Protein AF-A0A2V9AM41-F1 (afdb_monomer)

Radius of gyration: 18.43 Å; Cα contacts (8 Å, |Δi|>4): 298; chains: 1; bounding box: 50×35×45 Å

Sequence (170 aa):
MLFGGKKSKQLVGLDIGSSSIKSVELKSTKAGYELVSYGMESLAPDTVVDGAIMDAPQVANAISRIFDSANVKTKNVATSVSGHSVIVKRVPLPLMSEEELYDRIPAEASQHIPFDIADVNLSYQLLESMDAQMDVLLVAVKKDKILNHTNVLAQAGKTPVVVDIDAFGL

Secondary structure (DSSP, 8-state):
----SS-PPP-EEEEE-SSEEEEEEEEEETTEEEEEEEEEEEPPTTSEETTEES-HHHHHHHHHHHHHHTT----EEEEEE-STTEEEEEEEEE---HHHHHHHHHHHHHTT-SS-GGGEEEEEEEEEEETTEEEEEEEEEEHHHHHHHHHHHHHTT-EEEEEEEGGG--

Mean predicted aligned error: 5.72 Å

Structure (mmCIF, N/CA/C/O backbone):
data_AF-A0A2V9AM41-F1
#
_entry.id   AF-A0A2V9AM41-F1
#
loop_
_atom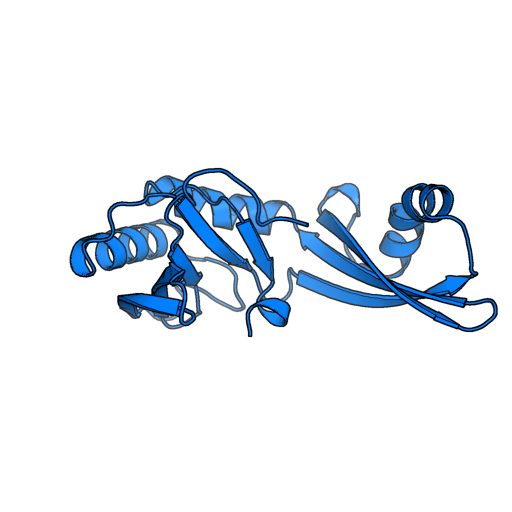_site.group_PDB
_atom_site.id
_atom_site.type_symbol
_atom_site.label_atom_id
_atom_site.label_alt_id
_atom_site.label_comp_id
_atom_site.label_asym_id
_atom_site.label_entity_id
_atom_site.label_seq_id
_atom_site.pdbx_PDB_ins_code
_atom_site.Cartn_x
_atom_site.Cartn_y
_atom_site.Cartn_z
_atom_site.occupancy
_atom_site.B_iso_or_equiv
_atom_site.auth_seq_id
_atom_site.auth_comp_id
_atom_site.auth_asym_id
_atom_site.auth_atom_id
_atom_site.pdbx_PDB_model_num
ATOM 1 N N . MET A 1 1 ? 15.276 11.829 2.909 1.00 32.44 1 MET A N 1
ATOM 2 C CA . MET A 1 1 ? 15.139 12.153 4.352 1.00 32.44 1 MET A CA 1
ATOM 3 C C . MET A 1 1 ? 13.710 12.610 4.626 1.00 32.44 1 MET A C 1
ATOM 5 O O . MET A 1 1 ? 13.333 13.668 4.148 1.00 32.44 1 MET A O 1
ATOM 9 N N . LEU A 1 2 ? 12.907 11.809 5.336 1.00 37.88 2 LEU A N 1
ATOM 10 C CA . LEU A 1 2 ? 11.457 12.026 5.523 1.00 37.88 2 LEU A CA 1
ATOM 11 C C . LEU A 1 2 ? 11.037 12.290 6.983 1.00 37.88 2 LEU A C 1
ATOM 13 O O . LEU A 1 2 ? 9.856 12.249 7.306 1.00 37.88 2 LEU A O 1
ATOM 17 N N . PHE A 1 3 ? 11.983 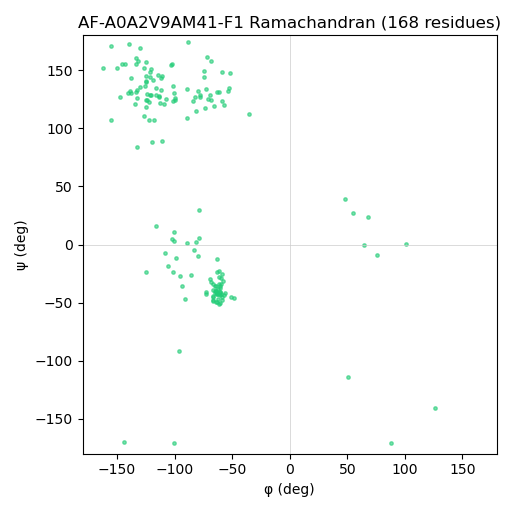12.618 7.867 1.00 53.53 3 PHE A N 1
ATOM 18 C CA . PHE A 1 3 ? 11.690 12.893 9.276 1.00 53.53 3 PHE A CA 1
ATOM 19 C C . PHE A 1 3 ? 12.383 14.176 9.743 1.00 53.53 3 PHE A C 1
ATOM 21 O O . PHE A 1 3 ? 13.469 14.147 10.311 1.00 53.53 3 PHE A O 1
ATOM 28 N N . GLY A 1 4 ? 11.748 15.322 9.490 1.00 34.22 4 GLY A N 1
ATOM 29 C CA . GLY A 1 4 ? 12.214 16.617 9.981 1.00 34.22 4 GLY A CA 1
ATOM 30 C C . GLY A 1 4 ? 11.087 17.643 10.101 1.00 34.22 4 GLY A C 1
ATOM 31 O O . GLY A 1 4 ? 10.618 18.180 9.105 1.00 34.22 4 GLY A O 1
ATOM 32 N N . GLY A 1 5 ? 10.673 17.953 11.335 1.00 37.97 5 GLY A N 1
ATOM 33 C CA . GLY A 1 5 ? 10.289 19.328 11.694 1.00 37.97 5 GLY A CA 1
ATOM 34 C C . GLY A 1 5 ? 8.811 19.741 11.768 1.00 37.97 5 GLY A C 1
ATOM 35 O O . GLY A 1 5 ? 8.550 20.885 12.128 1.00 37.97 5 GLY A O 1
ATOM 36 N N . LYS A 1 6 ? 7.819 18.879 11.520 1.00 42.78 6 LYS A N 1
ATOM 37 C CA . LYS A 1 6 ? 6.401 19.179 11.834 1.00 42.78 6 LYS A CA 1
ATOM 38 C C . LYS A 1 6 ? 5.886 18.156 12.838 1.00 42.78 6 LYS A C 1
ATOM 40 O O . LYS A 1 6 ? 6.260 16.996 12.714 1.00 42.78 6 LYS A O 1
ATOM 45 N N . LYS A 1 7 ? 5.045 18.571 13.809 1.00 48.78 7 LYS A N 1
ATOM 46 C CA . LYS A 1 7 ? 4.257 17.656 14.671 1.00 48.78 7 LYS A CA 1
ATOM 47 C C . LYS A 1 7 ? 3.855 16.459 13.811 1.00 48.78 7 LYS A C 1
ATOM 49 O O . LYS A 1 7 ? 3.126 16.668 12.837 1.00 48.78 7 LYS A O 1
ATOM 54 N N . SER A 1 8 ? 4.395 15.271 14.096 1.00 57.78 8 SER A N 1
ATOM 55 C CA . SER A 1 8 ? 4.091 14.101 13.281 1.00 57.78 8 SER A CA 1
ATOM 56 C C . SER A 1 8 ? 2.579 13.935 13.318 1.00 57.78 8 SER A C 1
ATOM 58 O O . SER A 1 8 ? 1.969 13.881 14.389 1.00 57.78 8 SER A O 1
ATOM 60 N N . LYS A 1 9 ? 1.942 13.992 12.146 1.00 68.25 9 LYS A N 1
ATOM 61 C CA . LYS A 1 9 ? 0.522 13.668 12.068 1.00 68.25 9 LYS A CA 1
ATOM 62 C C . LYS A 1 9 ? 0.408 12.235 12.581 1.00 68.25 9 LYS A C 1
ATOM 64 O O . LYS A 1 9 ? 1.112 11.368 12.073 1.00 68.25 9 LYS A O 1
ATOM 69 N N . GLN A 1 10 ? -0.415 12.020 13.606 1.00 84.06 10 GLN A N 1
ATOM 70 C CA . GLN A 1 10 ? -0.687 10.674 14.103 1.00 84.06 10 GLN A CA 1
ATOM 71 C C . GLN A 1 10 ? -1.157 9.809 12.935 1.00 84.06 10 GLN A C 1
ATOM 73 O O . GLN A 1 10 ? -1.993 10.242 12.129 1.00 84.06 10 GLN A O 1
ATOM 78 N N . LEU A 1 11 ? -0.564 8.628 12.836 1.00 92.38 11 LEU A N 1
ATOM 79 C CA . LEU A 1 11 ? -0.688 7.715 11.717 1.00 92.38 11 LEU A CA 1
ATOM 80 C C . LEU A 1 11 ? -0.959 6.326 12.274 1.00 92.38 11 LEU A C 1
ATOM 82 O O . LEU A 1 11 ? -0.276 5.892 13.200 1.00 92.38 11 LEU A O 1
ATOM 86 N N . VAL A 1 12 ? -1.947 5.653 11.702 1.00 96.38 12 VAL A N 1
ATOM 87 C CA . VAL A 1 12 ? -2.287 4.277 12.062 1.00 96.38 12 VAL A CA 1
ATOM 88 C C . VAL A 1 12 ? -1.845 3.367 10.929 1.00 96.38 12 VAL A C 1
ATOM 90 O O . VAL A 1 12 ? -2.224 3.592 9.779 1.00 96.38 12 VAL A O 1
ATOM 93 N N . GLY A 1 13 ? -1.038 2.362 11.252 1.00 96.88 13 GLY A N 1
ATOM 94 C CA . GLY A 1 13 ? -0.779 1.238 10.362 1.00 96.88 13 GLY A CA 1
ATOM 95 C C . GLY A 1 13 ? -2.034 0.377 10.278 1.00 96.88 13 GLY A C 1
ATOM 96 O O . GLY A 1 13 ? -2.568 -0.016 11.314 1.00 96.88 13 GLY A O 1
ATOM 97 N N . LEU A 1 14 ? -2.524 0.131 9.068 1.00 97.19 14 LEU A N 1
ATOM 98 C CA . LEU A 1 14 ? -3.735 -0.632 8.794 1.00 97.19 14 LEU A CA 1
ATOM 99 C C . LEU A 1 14 ? -3.425 -1.752 7.797 1.00 97.19 14 LEU A C 1
ATOM 101 O O . LEU A 1 14 ? -3.191 -1.491 6.615 1.00 97.19 14 LEU A O 1
ATOM 105 N N . ASP A 1 15 ? -3.469 -2.983 8.291 1.00 96.12 15 ASP A N 1
ATOM 106 C CA . ASP A 1 15 ? -3.294 -4.215 7.521 1.00 96.12 15 ASP A CA 1
ATOM 107 C C . ASP A 1 15 ? -4.670 -4.821 7.212 1.00 96.12 15 ASP A C 1
ATOM 109 O O . ASP A 1 15 ? -5.468 -5.056 8.126 1.00 96.12 15 ASP A O 1
ATOM 113 N N . ILE A 1 16 ? -4.957 -5.050 5.928 1.00 96.00 16 ILE A N 1
ATOM 114 C CA . ILE A 1 16 ? -6.207 -5.648 5.444 1.00 96.00 16 ILE A CA 1
ATOM 115 C C . ILE A 1 16 ? -5.880 -7.037 4.891 1.00 96.00 16 ILE A C 1
ATOM 117 O O . ILE A 1 16 ? -5.601 -7.203 3.705 1.00 96.00 16 ILE A O 1
ATOM 121 N N . GLY A 1 17 ? -5.927 -8.038 5.768 1.00 94.88 17 GLY A N 1
ATOM 122 C CA . GLY A 1 17 ? -5.703 -9.434 5.408 1.00 94.88 17 GLY A CA 1
ATOM 123 C C . GLY A 1 17 ? -6.978 -10.152 4.961 1.00 94.88 17 GLY A C 1
ATOM 124 O O . GLY A 1 17 ? -8.087 -9.634 5.073 1.00 94.88 17 GLY A O 1
ATOM 125 N N . SER A 1 18 ? -6.825 -11.399 4.510 1.00 94.62 18 SER A N 1
ATOM 126 C CA . SER A 1 18 ? -7.945 -12.251 4.076 1.00 94.62 18 SER A CA 1
ATOM 127 C C . SER A 1 18 ? -8.897 -12.652 5.207 1.00 94.62 18 SER A C 1
ATOM 129 O O . SER A 1 18 ? -10.097 -12.776 4.994 1.00 94.62 18 SER A O 1
ATOM 131 N N . SER A 1 19 ? -8.374 -12.843 6.420 1.00 95.94 19 SER A N 1
ATOM 132 C CA . SER A 1 19 ? -9.144 -13.308 7.583 1.00 95.94 19 SER A CA 1
ATOM 133 C C . SER A 1 19 ? -9.435 -12.224 8.616 1.00 95.94 19 SER A C 1
ATOM 135 O O . SER A 1 19 ? -10.284 -12.403 9.488 1.00 95.94 19 SER A O 1
ATOM 137 N N . SER A 1 20 ? -8.692 -11.119 8.587 1.00 96.81 20 SER A N 1
ATOM 138 C CA . SER A 1 20 ? -8.779 -10.083 9.610 1.00 96.81 20 SE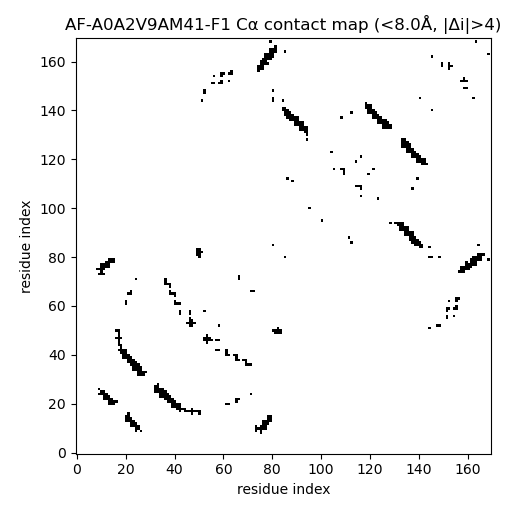R A CA 1
ATOM 139 C C . SER A 1 20 ? -8.173 -8.769 9.146 1.00 96.81 20 SER A C 1
ATOM 141 O O . SER A 1 20 ? -7.218 -8.747 8.369 1.00 96.81 20 SER A O 1
ATOM 143 N N . ILE A 1 21 ? -8.698 -7.682 9.702 1.00 97.38 21 ILE A N 1
ATOM 144 C CA . ILE A 1 21 ? -8.115 -6.346 9.627 1.00 97.38 21 ILE A CA 1
ATOM 145 C C . ILE A 1 21 ? -7.416 -6.063 10.949 1.00 97.38 21 ILE A C 1
ATOM 147 O O . ILE A 1 21 ? -7.974 -6.342 12.013 1.00 97.38 21 ILE A O 1
ATOM 151 N N . LYS A 1 22 ? -6.211 -5.498 10.892 1.00 97.00 22 LYS A N 1
ATOM 152 C CA . LYS A 1 22 ? -5.419 -5.138 12.073 1.00 97.00 22 LYS A CA 1
ATOM 153 C C . LYS A 1 22 ? -5.047 -3.667 12.014 1.00 97.00 22 LYS A C 1
ATOM 155 O O . LYS A 1 22 ? -4.693 -3.159 10.952 1.00 97.00 22 LYS A O 1
ATOM 160 N N . SER A 1 23 ? -5.099 -2.990 13.156 1.00 97.19 23 SER A N 1
ATOM 161 C CA . SER A 1 23 ? -4.678 -1.595 13.280 1.00 97.19 23 SER A CA 1
ATOM 162 C C . SER A 1 23 ? -3.652 -1.434 14.388 1.00 97.19 23 SER A C 1
ATOM 164 O O . SER A 1 23 ? -3.849 -1.960 15.484 1.00 97.19 23 SER A O 1
ATOM 166 N N . VAL A 1 24 ? -2.602 -0.662 14.129 1.00 96.62 24 VAL A N 1
ATOM 167 C CA . VAL A 1 24 ? -1.565 -0.321 15.107 1.00 96.62 24 VAL A CA 1
ATOM 168 C C . VAL A 1 24 ? -1.296 1.176 15.050 1.00 96.62 24 VAL A C 1
ATOM 170 O O . VAL A 1 24 ? -0.969 1.721 13.996 1.00 96.62 24 VAL A O 1
ATOM 173 N N . GLU A 1 25 ? -1.383 1.849 16.191 1.00 95.12 25 GLU A N 1
ATOM 174 C CA . GLU A 1 25 ? -0.929 3.229 16.346 1.00 95.12 25 GLU A CA 1
ATOM 175 C C . GLU A 1 25 ? 0.336 3.257 17.204 1.00 95.12 25 GLU A C 1
ATOM 177 O O . GLU A 1 25 ? 0.329 2.825 18.359 1.00 95.12 25 GLU A O 1
ATOM 182 N N . LEU A 1 26 ? 1.422 3.792 16.644 1.00 93.25 26 LEU A N 1
ATOM 183 C CA . LEU A 1 26 ? 2.690 3.973 17.346 1.00 93.25 26 LEU A CA 1
ATOM 184 C C . LEU A 1 26 ? 2.974 5.454 17.576 1.00 93.25 26 LEU A C 1
ATOM 186 O O . LEU A 1 26 ? 2.727 6.308 16.721 1.00 93.25 26 LEU A O 1
ATOM 190 N N . LYS A 1 27 ? 3.589 5.752 18.716 1.00 90.56 27 LYS A N 1
ATOM 191 C CA . LYS A 1 27 ? 4.121 7.074 19.036 1.00 90.56 27 LYS A CA 1
ATOM 192 C C . LYS A 1 27 ? 5.635 7.009 19.126 1.00 90.56 27 LYS A C 1
ATOM 194 O O . LYS A 1 27 ? 6.189 6.212 19.874 1.00 90.56 27 LYS A O 1
ATOM 199 N N . SER A 1 28 ? 6.307 7.887 18.386 1.00 89.81 28 SER A N 1
ATOM 200 C CA . SER A 1 28 ? 7.750 8.074 18.530 1.00 89.81 28 SER A CA 1
ATOM 201 C C . SER A 1 28 ? 8.058 8.821 19.830 1.00 89.81 28 SER A C 1
ATOM 203 O O . SER A 1 28 ? 7.425 9.826 20.167 1.00 89.81 28 SER A O 1
ATOM 205 N N . THR A 1 29 ? 9.042 8.319 20.561 1.00 89.31 29 THR A N 1
ATOM 206 C CA . THR A 1 29 ? 9.561 8.860 21.814 1.00 89.31 29 THR A CA 1
ATOM 207 C C . THR A 1 29 ? 11.084 8.956 21.721 1.00 89.31 29 THR A C 1
ATOM 209 O O . THR A 1 29 ? 11.707 8.404 20.816 1.00 89.31 29 THR A O 1
ATOM 212 N N . LYS A 1 30 ? 11.726 9.626 22.685 1.00 91.38 30 LYS A N 1
ATOM 213 C CA . LYS A 1 30 ? 13.198 9.685 22.739 1.00 91.38 30 LYS A CA 1
ATOM 214 C C . LYS A 1 30 ? 13.858 8.308 22.908 1.00 91.38 30 LYS A C 1
ATOM 216 O O . LYS A 1 30 ? 15.026 8.170 22.574 1.00 91.38 30 LYS A O 1
ATOM 221 N N . ALA A 1 31 ? 13.129 7.328 23.443 1.00 90.88 31 ALA A N 1
ATOM 222 C CA . ALA A 1 31 ? 13.629 5.989 23.741 1.00 90.88 31 ALA A CA 1
ATOM 223 C C . ALA A 1 31 ? 13.243 4.943 22.676 1.00 90.88 31 ALA A C 1
ATOM 225 O O . ALA A 1 31 ? 13.537 3.767 22.853 1.00 90.88 31 ALA A O 1
ATOM 226 N N . GLY A 1 32 ? 12.578 5.350 21.588 1.00 92.44 32 GLY A N 1
ATOM 227 C CA . GLY A 1 32 ? 12.066 4.444 20.558 1.00 92.44 32 GLY A CA 1
ATOM 228 C C . GLY A 1 32 ? 10.576 4.654 20.310 1.00 92.44 32 GLY A C 1
ATOM 229 O O . GLY A 1 32 ? 10.102 5.789 20.309 1.00 92.44 32 GLY A O 1
ATOM 230 N N . TYR A 1 33 ? 9.829 3.571 20.112 1.00 90.94 33 TYR A N 1
ATOM 231 C CA . TYR A 1 33 ? 8.393 3.617 19.833 1.00 90.94 33 TYR A CA 1
ATOM 232 C C . TYR A 1 33 ? 7.576 3.055 20.992 1.00 90.94 33 TYR A C 1
ATOM 234 O O . TYR A 1 33 ? 7.970 2.087 21.634 1.00 90.94 33 TYR A O 1
ATOM 242 N N . GLU A 1 34 ? 6.423 3.666 21.232 1.00 93.44 34 GLU A N 1
ATOM 243 C CA . GLU A 1 34 ? 5.433 3.225 22.209 1.00 93.44 34 GLU A CA 1
ATOM 244 C C . GLU A 1 34 ? 4.140 2.846 21.481 1.00 93.44 34 GLU A C 1
ATOM 246 O O . GLU A 1 34 ? 3.689 3.579 20.593 1.00 93.44 34 GLU A O 1
ATOM 251 N N . LEU A 1 35 ? 3.551 1.707 21.852 1.00 93.69 35 LEU A N 1
ATOM 252 C CA . LEU A 1 35 ? 2.246 1.283 21.354 1.00 93.69 35 LEU A CA 1
ATOM 253 C C . LEU A 1 35 ? 1.154 2.133 22.008 1.00 93.69 35 LEU A C 1
ATOM 255 O O . LEU A 1 35 ? 0.976 2.089 23.221 1.00 93.69 35 LEU A O 1
ATOM 259 N N . VAL A 1 36 ? 0.419 2.892 21.198 1.00 94.12 36 VAL A N 1
ATOM 260 C CA . VAL A 1 36 ? -0.693 3.737 21.657 1.00 94.12 36 VAL A CA 1
ATOM 261 C C . VAL A 1 36 ? -2.005 2.972 21.599 1.00 94.12 36 VAL A C 1
ATOM 263 O O . VAL A 1 36 ? -2.784 3.006 22.548 1.00 94.12 36 VAL A O 1
ATOM 266 N N . SER A 1 37 ? -2.255 2.288 20.484 1.00 94.44 37 SER A N 1
ATOM 267 C CA . SER A 1 37 ? -3.447 1.468 20.316 1.00 94.44 37 SER A CA 1
ATOM 268 C C . SER A 1 37 ? -3.183 0.289 19.390 1.00 94.44 37 SER A C 1
ATOM 270 O O . SER A 1 37 ? -2.323 0.333 18.506 1.00 94.44 37 SER A O 1
ATOM 272 N N . TYR A 1 38 ? -3.942 -0.773 19.626 1.00 95.62 38 TYR A N 1
ATOM 273 C CA . TYR A 1 38 ? -3.987 -1.965 18.801 1.00 95.62 38 TYR A CA 1
ATOM 274 C C . TYR A 1 38 ? -5.441 -2.404 18.666 1.00 95.62 38 TYR A C 1
ATOM 276 O O . TYR A 1 38 ? -6.210 -2.324 19.625 1.00 95.62 38 TYR A O 1
ATOM 284 N N . GLY A 1 39 ? -5.796 -2.895 17.488 1.00 95.81 39 GLY A N 1
ATOM 285 C CA . GLY A 1 39 ? -7.092 -3.494 17.229 1.00 95.81 39 GLY A CA 1
ATOM 286 C C . GLY A 1 39 ? -6.964 -4.630 16.230 1.00 95.81 39 GLY A C 1
ATOM 287 O O . GLY A 1 39 ? -6.045 -4.654 15.407 1.00 95.81 39 GLY A O 1
ATOM 288 N N . MET A 1 40 ? -7.915 -5.556 16.295 1.00 96.81 40 MET A N 1
ATOM 289 C CA . MET A 1 40 ? -8.068 -6.637 15.331 1.00 96.81 40 MET A CA 1
ATOM 290 C C . MET A 1 40 ? -9.549 -6.966 15.178 1.00 96.81 40 MET A C 1
ATOM 292 O O . MET A 1 40 ? -10.230 -7.236 16.162 1.00 96.81 40 MET A O 1
ATOM 296 N N . GLU A 1 41 ? -10.033 -6.968 13.943 1.00 97.19 41 GLU A N 1
ATOM 297 C CA . GLU A 1 41 ? -11.403 -7.338 13.587 1.00 97.19 41 GLU A CA 1
ATOM 298 C C . GLU A 1 41 ? -11.355 -8.517 12.619 1.00 97.19 41 GLU A C 1
ATOM 300 O O . GLU A 1 41 ? -10.649 -8.473 11.611 1.00 97.19 41 GLU A O 1
ATOM 305 N N . SER A 1 42 ? -12.098 -9.582 12.918 1.00 96.81 42 SER A N 1
ATOM 306 C CA . SER A 1 42 ? -12.200 -10.733 12.014 1.00 96.81 42 SER A CA 1
ATOM 307 C C . SER A 1 42 ? -13.080 -10.395 10.811 1.00 96.81 42 SER A C 1
ATOM 309 O O . SER A 1 42 ? -14.078 -9.682 10.937 1.00 96.81 42 SER A O 1
ATOM 311 N N . LEU A 1 43 ? -12.718 -10.933 9.651 1.00 97.19 43 LEU A N 1
ATOM 312 C CA . LEU A 1 43 ? -13.511 -10.867 8.430 1.00 97.19 43 LEU A CA 1
ATOM 313 C C . LEU A 1 43 ? -14.211 -12.201 8.186 1.00 97.19 43 LEU A C 1
ATOM 315 O O . LEU A 1 43 ? -13.764 -13.251 8.652 1.00 97.19 43 LEU A O 1
ATOM 319 N N . ALA A 1 44 ? -15.333 -12.148 7.470 1.00 96.50 44 ALA A N 1
ATOM 320 C CA . ALA A 1 44 ? -15.959 -13.368 6.997 1.00 96.50 44 ALA A CA 1
ATOM 321 C C . ALA A 1 44 ? -15.069 -14.016 5.918 1.00 96.50 44 ALA A C 1
ATOM 323 O O . ALA A 1 44 ? -14.252 -13.336 5.290 1.00 96.50 44 ALA A O 1
ATOM 324 N N . PRO A 1 45 ? -15.213 -15.329 5.684 1.00 94.94 45 PRO A N 1
ATOM 325 C CA . PRO A 1 45 ? -14.636 -15.955 4.505 1.00 94.94 45 PRO A CA 1
ATOM 326 C C . PRO A 1 45 ? -15.038 -15.204 3.233 1.00 94.94 45 PRO A C 1
ATOM 328 O O . PRO A 1 45 ? -16.125 -14.632 3.158 1.0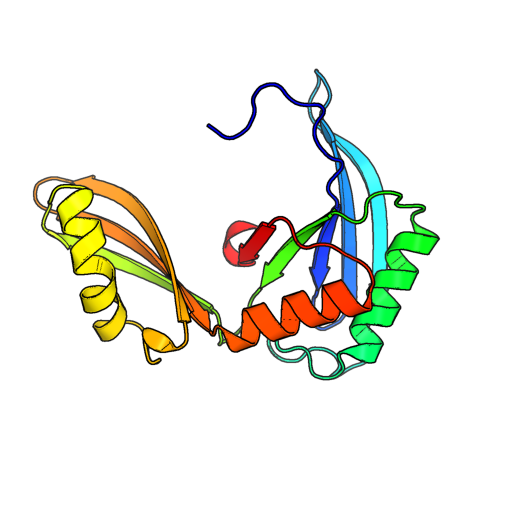0 94.94 45 PRO A O 1
ATOM 331 N N . ASP A 1 46 ? -14.143 -15.203 2.250 1.00 95.44 46 ASP A N 1
ATOM 332 C CA . ASP A 1 46 ? -14.340 -14.608 0.925 1.00 95.44 46 ASP A CA 1
ATOM 333 C C . ASP A 1 46 ? -14.525 -13.078 0.885 1.00 95.44 46 ASP A C 1
ATOM 335 O O . ASP A 1 46 ? -14.611 -12.510 -0.201 1.00 95.44 46 ASP A O 1
ATOM 339 N N . THR A 1 47 ? -14.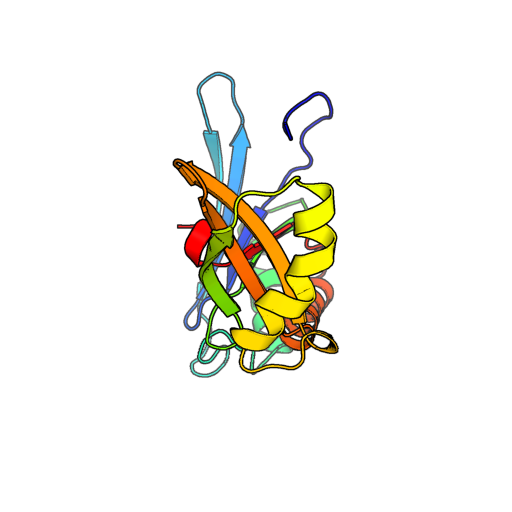500 -12.374 2.026 1.00 97.06 47 THR A N 1
ATOM 340 C CA . THR A 1 47 ? -14.513 -10.898 2.074 1.00 97.06 47 THR A CA 1
ATOM 341 C C . THR A 1 47 ? -13.303 -10.298 1.351 1.00 97.06 47 THR A C 1
ATOM 343 O O . THR A 1 47 ? -13.419 -9.290 0.646 1.00 97.06 47 THR A O 1
ATOM 346 N N . VAL A 1 48 ? -12.134 -10.917 1.531 1.00 96.25 48 VAL A N 1
ATOM 347 C CA . VAL A 1 48 ? -10.883 -10.577 0.852 1.00 96.25 48 VAL A CA 1
ATOM 348 C C . VAL A 1 48 ? -10.238 -11.874 0.363 1.00 96.25 48 VAL A C 1
ATOM 350 O O . VAL A 1 48 ? -9.922 -12.753 1.165 1.00 96.25 48 VAL A O 1
ATOM 353 N N . VAL A 1 49 ? -10.022 -11.989 -0.948 1.00 94.38 49 VAL A N 1
ATOM 354 C CA . VAL A 1 49 ? -9.501 -13.197 -1.612 1.00 94.38 49 VAL A CA 1
ATOM 355 C C . VAL A 1 49 ? -8.257 -12.831 -2.406 1.00 94.38 49 VAL A C 1
ATOM 357 O O . VAL A 1 49 ? -8.298 -11.918 -3.226 1.00 94.38 49 VAL A O 1
ATOM 360 N N . ASP A 1 50 ? -7.134 -13.505 -2.148 1.00 89.38 50 ASP A N 1
ATOM 361 C CA . ASP A 1 50 ? -5.839 -13.236 -2.796 1.00 89.38 50 ASP A CA 1
ATOM 362 C C . ASP A 1 50 ? -5.456 -11.741 -2.803 1.00 89.38 50 ASP A C 1
ATOM 364 O O . ASP A 1 50 ? -4.961 -11.183 -3.787 1.00 89.38 50 ASP A O 1
ATOM 368 N N . GLY A 1 51 ? -5.751 -11.067 -1.687 1.00 89.31 51 GLY A N 1
ATOM 369 C CA . GLY A 1 51 ? -5.556 -9.633 -1.480 1.00 89.31 51 GLY A CA 1
ATOM 370 C C . GLY A 1 51 ? -6.590 -8.736 -2.172 1.00 89.31 51 GLY A C 1
ATOM 371 O O . GLY A 1 51 ? -6.573 -7.525 -1.960 1.00 89.31 51 GLY A O 1
ATOM 372 N N . ALA A 1 52 ? -7.470 -9.249 -3.033 1.00 92.62 52 ALA A N 1
ATOM 373 C CA . ALA A 1 52 ? -8.560 -8.480 -3.632 1.00 92.62 52 ALA A CA 1
ATOM 374 C C . ALA A 1 52 ? -9.734 -8.339 -2.655 1.00 92.62 52 ALA A C 1
ATOM 376 O O . ALA A 1 52 ? -10.175 -9.314 -2.056 1.00 92.62 52 ALA A O 1
ATOM 377 N N . ILE A 1 53 ? -10.249 -7.117 -2.508 1.00 95.31 53 ILE A N 1
ATOM 378 C CA . ILE A 1 53 ? -11.420 -6.836 -1.674 1.00 95.31 53 ILE A CA 1
ATOM 379 C C . ILE A 1 53 ? -12.678 -7.184 -2.473 1.00 95.31 53 ILE A C 1
ATOM 381 O O . ILE A 1 53 ? -12.956 -6.536 -3.483 1.00 95.31 53 ILE A O 1
ATOM 385 N N . MET A 1 54 ? -13.421 -8.191 -2.015 1.00 96.12 54 MET A N 1
ATOM 386 C CA . MET A 1 54 ? -14.633 -8.689 -2.675 1.00 96.12 54 MET A CA 1
ATOM 387 C C . MET A 1 54 ? -15.898 -8.027 -2.118 1.00 96.12 54 MET A C 1
ATOM 389 O O . MET A 1 54 ? -16.816 -7.725 -2.876 1.00 96.12 54 MET A O 1
ATOM 393 N N . ASP A 1 55 ? -15.925 -7.744 -0.811 1.00 96.56 55 ASP A N 1
ATOM 394 C CA . ASP A 1 55 ? -17.018 -7.033 -0.135 1.00 96.56 55 ASP A CA 1
ATOM 395 C C . ASP A 1 55 ? -16.498 -5.737 0.509 1.00 96.56 55 ASP A C 1
ATOM 397 O O . ASP A 1 55 ? -16.064 -5.686 1.664 1.00 96.56 55 ASP A O 1
ATOM 401 N N . ALA A 1 56 ? -16.517 -4.663 -0.284 1.00 96.81 56 ALA A N 1
ATOM 402 C CA . ALA A 1 56 ? -16.080 -3.335 0.139 1.00 96.81 56 ALA A CA 1
ATOM 403 C C . ALA A 1 56 ? -16.865 -2.785 1.354 1.00 96.81 56 ALA A C 1
ATOM 405 O O . ALA A 1 56 ? -16.212 -2.336 2.304 1.00 96.81 56 ALA A O 1
ATOM 406 N N . PRO A 1 57 ? -18.216 -2.834 1.393 1.00 97.19 57 PRO A N 1
ATOM 407 C CA . PRO A 1 57 ? -18.983 -2.410 2.566 1.00 97.19 57 PRO A CA 1
ATOM 408 C C . PRO A 1 57 ? -18.601 -3.144 3.855 1.00 97.19 57 PRO A C 1
ATOM 410 O O . PRO A 1 57 ? -18.484 -2.517 4.912 1.00 97.19 57 PRO A O 1
ATOM 413 N N . GLN A 1 58 ? -18.384 -4.459 3.798 1.00 97.12 58 GLN A N 1
ATOM 414 C CA . GLN A 1 58 ? -18.012 -5.239 4.976 1.00 97.12 58 GLN A CA 1
ATOM 415 C C . GLN A 1 58 ? -16.625 -4.854 5.502 1.00 97.12 58 GLN A C 1
ATOM 417 O O . GLN A 1 58 ? -16.475 -4.650 6.713 1.00 97.12 58 GLN A O 1
ATOM 422 N N . VAL A 1 59 ? -15.640 -4.688 4.612 1.00 98.12 59 VAL A N 1
ATOM 423 C CA . VAL A 1 59 ? -14.293 -4.214 4.973 1.00 98.12 59 VAL A CA 1
ATOM 424 C C . VAL A 1 59 ? -14.357 -2.803 5.557 1.00 98.12 59 VAL A C 1
ATOM 426 O O . VAL A 1 59 ? -13.806 -2.562 6.630 1.00 98.12 59 VAL A O 1
ATOM 429 N N . ALA A 1 60 ? -15.084 -1.880 4.923 1.00 98.31 60 ALA A N 1
ATOM 430 C CA . ALA A 1 60 ? -15.227 -0.510 5.415 1.00 98.31 60 ALA A CA 1
ATOM 431 C C . ALA A 1 60 ? -15.859 -0.461 6.819 1.00 98.31 60 ALA A C 1
ATOM 433 O O . ALA A 1 60 ? -15.380 0.255 7.701 1.00 98.31 60 ALA A O 1
ATOM 434 N N . ASN A 1 61 ? -16.890 -1.273 7.064 1.00 97.88 61 ASN A N 1
ATOM 435 C CA . ASN A 1 61 ? -17.519 -1.385 8.379 1.00 97.88 61 ASN A CA 1
ATOM 436 C C . ASN A 1 61 ? -16.567 -1.962 9.437 1.00 97.88 61 ASN A C 1
ATOM 438 O O . ASN A 1 61 ? -16.556 -1.478 10.568 1.00 97.88 61 ASN A O 1
ATOM 442 N N . ALA A 1 62 ? -15.756 -2.965 9.089 1.00 97.94 62 ALA A N 1
ATOM 443 C CA . ALA A 1 62 ? -14.743 -3.514 9.990 1.00 97.94 62 ALA A CA 1
ATOM 444 C C . ALA A 1 62 ? -13.661 -2.475 10.342 1.00 97.94 62 ALA A C 1
ATOM 446 O O . ALA A 1 62 ? -13.299 -2.339 11.509 1.00 97.94 62 ALA A O 1
ATOM 447 N N . ILE A 1 63 ? -13.220 -1.666 9.372 1.00 98.19 63 ILE A N 1
ATOM 448 C CA . ILE A 1 63 ? -12.282 -0.551 9.602 1.00 98.19 63 ILE A CA 1
ATOM 449 C C . ILE A 1 63 ? -12.901 0.537 10.489 1.00 98.19 63 ILE A C 1
ATOM 451 O O . ILE A 1 63 ? -12.211 1.157 11.296 1.00 98.19 63 ILE A O 1
ATOM 455 N N . SER A 1 64 ? -14.197 0.805 10.372 1.00 97.00 64 SER A N 1
ATOM 456 C CA . SER A 1 64 ? -14.855 1.743 11.288 1.00 97.00 64 SER A CA 1
ATOM 457 C C . SER A 1 64 ? -14.878 1.186 12.715 1.00 97.00 64 SER A C 1
ATOM 459 O O . SER A 1 64 ? -14.410 1.858 13.635 1.00 97.00 64 SER A O 1
ATOM 461 N N . ARG A 1 65 ? -15.295 -0.078 12.891 1.00 96.69 65 ARG A N 1
ATOM 462 C CA . ARG A 1 65 ? -15.356 -0.737 14.209 1.00 96.69 65 ARG A CA 1
ATOM 463 C C . ARG A 1 65 ? -14.009 -0.797 14.920 1.00 96.69 65 ARG A C 1
ATOM 465 O O . ARG A 1 65 ? -13.953 -0.484 16.105 1.00 96.69 65 ARG A O 1
ATOM 472 N N . ILE A 1 66 ? -12.937 -1.161 14.212 1.00 96.38 66 ILE A N 1
ATOM 473 C CA . ILE A 1 66 ? -11.597 -1.285 14.807 1.00 96.38 66 ILE A CA 1
ATOM 474 C C . ILE A 1 66 ? -11.071 0.069 15.312 1.00 96.38 66 ILE A C 1
ATOM 476 O O . ILE A 1 66 ? -10.438 0.134 16.361 1.00 96.38 66 ILE A O 1
ATOM 480 N N . PHE A 1 67 ? -11.379 1.170 14.613 1.00 96.00 67 PHE A N 1
ATOM 481 C CA . PHE A 1 67 ? -10.996 2.519 15.046 1.00 96.00 67 PHE A CA 1
ATOM 482 C C . PHE A 1 67 ? -11.818 2.987 16.247 1.00 96.00 67 PHE A C 1
ATOM 484 O O . PHE A 1 67 ? -11.264 3.599 17.162 1.00 96.00 67 PHE A O 1
ATOM 491 N N . ASP A 1 68 ? -13.121 2.705 16.244 1.00 94.75 68 ASP A N 1
ATOM 492 C CA . ASP A 1 68 ? -14.020 3.093 17.328 1.00 94.75 68 ASP A CA 1
ATOM 493 C C . ASP A 1 68 ? -13.684 2.332 18.620 1.00 94.75 68 ASP A C 1
ATOM 495 O O . ASP A 1 68 ? -13.556 2.948 19.681 1.00 94.75 68 ASP A O 1
ATOM 499 N N . SER A 1 69 ? -13.455 1.016 18.535 1.00 93.50 69 SER A N 1
ATOM 500 C CA . SER A 1 69 ? -13.114 0.172 19.689 1.00 93.50 69 SER A CA 1
ATOM 501 C C . SER A 1 69 ? -11.742 0.511 20.280 1.00 93.50 69 SER A C 1
ATOM 503 O O . SER A 1 69 ? -11.597 0.590 21.502 1.00 93.50 69 SER A O 1
ATOM 505 N N . ALA A 1 70 ? -10.755 0.806 19.430 1.00 90.44 70 ALA A N 1
ATOM 506 C CA . ALA A 1 70 ? -9.415 1.220 19.843 1.00 90.44 70 ALA A CA 1
ATOM 507 C C . ALA A 1 70 ? -9.314 2.718 20.207 1.00 90.44 70 ALA A C 1
ATOM 509 O O . ALA A 1 70 ? -8.233 3.199 20.545 1.00 90.44 70 ALA A O 1
ATOM 510 N N . ASN A 1 71 ? -10.425 3.470 20.168 1.00 91.06 71 ASN A N 1
ATOM 511 C CA . ASN A 1 71 ? -10.487 4.911 20.448 1.00 91.06 71 ASN A CA 1
ATOM 512 C C . ASN A 1 71 ? -9.536 5.779 19.597 1.00 91.06 71 ASN A C 1
ATOM 514 O O . ASN A 1 71 ? -9.155 6.882 20.008 1.00 91.06 71 ASN A O 1
ATOM 518 N N . VAL A 1 72 ? -9.198 5.323 18.392 1.00 93.31 72 VAL A N 1
ATOM 519 C CA . VAL A 1 72 ? -8.267 5.994 17.479 1.00 93.31 72 VAL A CA 1
ATOM 520 C C . VAL A 1 72 ? -8.876 7.299 16.967 1.00 93.31 72 VAL A C 1
ATOM 522 O O . VAL A 1 72 ? -9.971 7.320 16.405 1.00 93.31 72 VAL A O 1
ATOM 525 N N . LYS A 1 73 ? -8.167 8.420 17.150 1.00 91.25 73 LYS A N 1
ATOM 526 C CA . LYS A 1 73 ? -8.683 9.763 16.804 1.00 91.25 73 LYS A CA 1
ATOM 527 C C . LYS A 1 73 ? -8.259 10.255 15.425 1.00 91.25 73 LYS A C 1
ATOM 529 O O . LYS A 1 73 ? -8.955 11.075 14.826 1.00 91.25 73 LYS A O 1
ATOM 534 N N . THR A 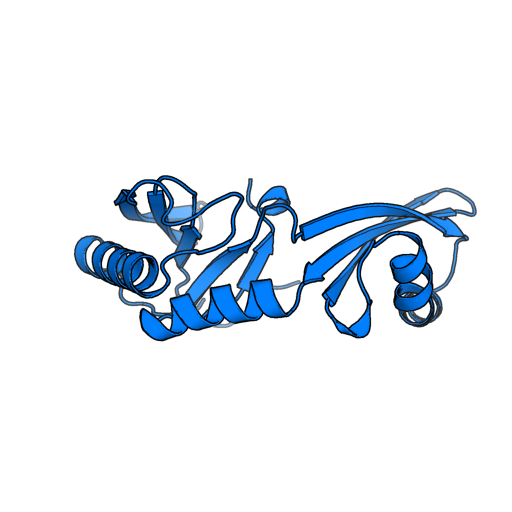1 74 ? -7.119 9.790 14.923 1.00 93.19 74 THR A N 1
ATOM 535 C CA . THR A 1 74 ? -6.654 10.160 13.584 1.00 93.19 74 THR A CA 1
ATOM 536 C C . THR A 1 74 ? -7.459 9.438 12.505 1.00 93.19 74 THR A C 1
ATOM 538 O O . THR A 1 74 ? -7.927 8.318 12.692 1.00 93.19 74 THR A O 1
ATOM 541 N N . LYS A 1 75 ? -7.603 10.086 11.348 1.00 95.31 75 LYS A N 1
ATOM 542 C CA . LYS A 1 75 ? -8.154 9.473 10.131 1.00 95.31 75 LYS A CA 1
ATOM 543 C C . LYS A 1 75 ? -7.060 9.026 9.166 1.00 95.31 75 LYS A C 1
ATOM 545 O O . LYS A 1 75 ? -7.363 8.334 8.201 1.00 95.31 75 LYS A O 1
ATOM 550 N N . ASN A 1 76 ? -5.815 9.442 9.398 1.00 96.19 76 ASN A N 1
ATOM 551 C CA . ASN A 1 76 ? -4.709 9.148 8.497 1.00 96.19 76 ASN A CA 1
ATOM 552 C C . ASN A 1 76 ? -4.236 7.714 8.709 1.00 96.19 76 ASN A C 1
ATOM 554 O O . ASN A 1 76 ? -3.922 7.332 9.840 1.00 96.19 76 ASN A O 1
ATOM 558 N N . VAL A 1 77 ? -4.135 6.962 7.618 1.00 97.19 77 VAL A N 1
ATOM 559 C CA . VAL A 1 77 ? -3.668 5.577 7.640 1.00 97.19 77 VAL A CA 1
ATOM 560 C C . VAL A 1 77 ? -2.493 5.370 6.699 1.00 97.19 77 VAL A C 1
ATOM 562 O O . VAL A 1 77 ? -2.448 5.936 5.604 1.00 97.19 77 VAL A O 1
ATOM 565 N N . ALA A 1 78 ? -1.541 4.565 7.153 1.00 96.75 78 ALA A N 1
ATOM 566 C CA . A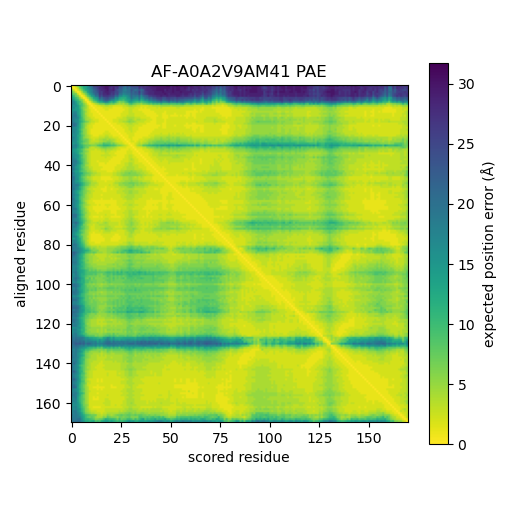LA A 1 78 ? -0.586 3.887 6.298 1.00 96.75 78 ALA A CA 1
ATOM 567 C C . ALA A 1 78 ? -1.079 2.457 6.141 1.00 96.75 78 ALA A C 1
ATOM 569 O O . ALA A 1 78 ? -1.446 1.813 7.118 1.00 96.75 78 ALA A O 1
ATOM 570 N N . THR A 1 79 ? -1.140 1.986 4.912 1.00 96.50 79 THR A N 1
ATOM 571 C CA . THR A 1 79 ? -1.641 0.654 4.585 1.00 96.50 79 THR A CA 1
ATOM 572 C C . THR A 1 79 ? -0.763 0.059 3.503 1.00 96.50 79 THR A C 1
ATOM 574 O O . THR A 1 79 ? 0.068 0.763 2.927 1.00 96.50 79 THR A O 1
ATOM 577 N N . SER A 1 80 ? -0.975 -1.206 3.195 1.00 94.88 80 SER A N 1
ATOM 578 C CA . SER A 1 80 ? -0.270 -1.894 2.133 1.00 94.88 80 SER A CA 1
ATOM 579 C C . SER A 1 80 ? -1.233 -2.683 1.255 1.00 94.88 80 SER A C 1
ATOM 581 O O . SER A 1 80 ? -2.390 -2.926 1.612 1.00 94.88 80 SER A O 1
ATOM 583 N N . VAL A 1 81 ? -0.769 -3.010 0.054 1.00 94.56 81 VAL A N 1
ATOM 584 C CA . VAL A 1 81 ? -1.472 -3.878 -0.886 1.00 94.56 81 VAL A CA 1
ATOM 585 C C . VAL A 1 81 ? -0.616 -5.086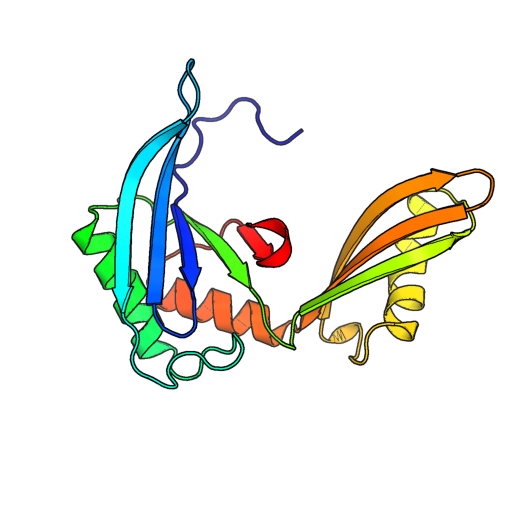 -1.244 1.00 94.56 81 VAL A C 1
ATOM 587 O O . VAL A 1 81 ? 0.607 -5.010 -1.353 1.00 94.56 81 VAL A O 1
ATOM 590 N N . SER A 1 82 ? -1.283 -6.203 -1.509 1.00 90.81 82 SER A N 1
ATOM 591 C CA . SER A 1 82 ? -0.645 -7.454 -1.920 1.00 90.81 82 SER A CA 1
ATOM 592 C C . SER A 1 82 ? -1.478 -8.231 -2.932 1.00 90.81 82 SER A C 1
ATOM 594 O O . SER A 1 82 ? -2.461 -7.725 -3.494 1.00 90.81 82 SER A O 1
ATOM 596 N N . GLY A 1 83 ? -1.050 -9.467 -3.186 1.00 87.00 83 GLY A N 1
ATOM 597 C CA . GLY A 1 83 ? -1.665 -10.393 -4.121 1.00 87.00 83 GLY A CA 1
ATOM 598 C C . GLY A 1 83 ? -1.128 -10.247 -5.539 1.00 87.00 83 GLY A C 1
ATOM 599 O O . GLY A 1 83 ? -0.186 -9.505 -5.810 1.00 87.00 83 GLY A O 1
ATOM 600 N N . HIS A 1 84 ? -1.782 -10.939 -6.467 1.00 85.50 84 HIS A N 1
ATOM 601 C CA . HIS A 1 84 ? -1.362 -11.063 -7.868 1.00 85.50 84 HIS A CA 1
ATOM 602 C C . HIS A 1 84 ? -1.334 -9.739 -8.654 1.00 85.50 84 HIS A C 1
ATOM 604 O O . HIS A 1 84 ? -0.805 -9.675 -9.759 1.00 85.50 84 HIS A O 1
ATOM 610 N N . SER A 1 85 ? -1.919 -8.675 -8.100 1.00 86.75 85 SER A N 1
ATOM 611 C CA . SER A 1 85 ? -1.916 -7.332 -8.684 1.00 86.75 85 SER A CA 1
ATOM 612 C C . SER A 1 85 ? -0.654 -6.521 -8.381 1.00 86.75 85 SER A C 1
ATOM 614 O O . SER A 1 85 ? -0.568 -5.391 -8.859 1.00 86.75 85 SER A O 1
ATOM 616 N N . VAL A 1 86 ? 0.262 -7.049 -7.562 1.00 92.38 86 VAL A N 1
ATOM 617 C CA . VAL A 1 86 ? 1.531 -6.421 -7.175 1.00 92.38 86 VAL A CA 1
ATOM 618 C C . VAL A 1 86 ? 2.682 -7.239 -7.748 1.00 92.38 86 VAL A C 1
ATOM 620 O O . VAL A 1 86 ? 2.759 -8.447 -7.536 1.00 92.38 86 VAL A O 1
ATOM 623 N N . ILE A 1 87 ? 3.590 -6.581 -8.461 1.00 92.69 87 ILE A N 1
ATOM 624 C CA . ILE A 1 87 ? 4.789 -7.194 -9.030 1.00 92.69 87 ILE A CA 1
ATOM 625 C C . ILE A 1 87 ? 6.003 -6.472 -8.476 1.00 92.69 87 ILE A C 1
ATOM 627 O O . ILE A 1 87 ? 6.094 -5.251 -8.568 1.00 92.69 87 ILE A O 1
ATOM 631 N N . VAL A 1 88 ? 6.943 -7.247 -7.944 1.00 93.00 88 VAL A N 1
ATOM 632 C CA . VAL A 1 88 ? 8.247 -6.769 -7.491 1.00 93.00 88 VAL A CA 1
ATOM 633 C C . VAL A 1 88 ? 9.309 -7.544 -8.250 1.00 93.00 88 VAL A C 1
ATOM 635 O O . VAL A 1 88 ? 9.327 -8.775 -8.205 1.00 93.00 88 VAL A O 1
ATOM 638 N N . LYS A 1 89 ? 10.182 -6.842 -8.969 1.00 92.06 89 LYS A N 1
ATOM 639 C CA . LYS A 1 89 ? 11.218 -7.478 -9.783 1.00 92.06 89 LYS A CA 1
ATOM 640 C C . LYS A 1 89 ? 12.529 -6.716 -9.698 1.00 92.06 89 LYS A C 1
ATOM 642 O O . LYS A 1 89 ? 12.560 -5.514 -9.929 1.00 92.06 89 LYS A O 1
ATOM 647 N N . ARG A 1 90 ? 13.618 -7.431 -9.425 1.00 92.75 90 ARG A N 1
ATOM 648 C CA . ARG A 1 90 ? 14.978 -6.915 -9.609 1.00 92.75 90 ARG A CA 1
ATOM 649 C C . ARG A 1 90 ? 15.373 -7.077 -11.073 1.00 92.75 90 ARG A C 1
ATOM 651 O O . ARG A 1 90 ? 15.261 -8.177 -11.617 1.00 92.75 90 ARG A O 1
ATOM 658 N N . VAL A 1 91 ? 15.802 -5.989 -11.695 1.00 92.19 91 VAL A N 1
ATOM 659 C CA . VAL A 1 91 ? 16.171 -5.923 -13.108 1.00 92.19 91 VAL A CA 1
ATOM 660 C C . VAL A 1 91 ? 17.594 -5.373 -13.217 1.00 92.19 91 VAL A C 1
ATOM 662 O O . VAL A 1 91 ? 17.826 -4.239 -12.793 1.00 92.19 91 VAL A O 1
ATOM 665 N N . PRO A 1 92 ? 18.543 -6.154 -13.764 1.00 91.81 92 PRO A N 1
ATOM 666 C CA . PRO A 1 92 ? 19.884 -5.666 -14.040 1.00 91.81 92 PRO A CA 1
ATOM 667 C C . PRO A 1 92 ? 19.870 -4.819 -15.315 1.00 91.81 92 PRO A C 1
ATOM 669 O O . PRO A 1 92 ? 19.430 -5.278 -16.370 1.00 91.81 92 PRO A O 1
ATOM 672 N N . LEU A 1 93 ? 20.381 -3.595 -15.230 1.00 91.31 93 LEU A N 1
ATOM 673 C CA . LEU A 1 93 ? 20.487 -2.653 -16.343 1.00 91.31 93 LEU A CA 1
ATOM 674 C C . LEU A 1 93 ? 21.939 -2.183 -16.512 1.00 91.31 93 LEU A C 1
ATOM 676 O O . LEU A 1 93 ? 22.721 -2.234 -15.562 1.00 91.31 93 LEU A O 1
ATOM 680 N N . PRO A 1 94 ? 22.342 -1.718 -17.707 1.00 91.94 94 PRO A N 1
ATOM 681 C CA . PRO A 1 94 ? 23.623 -1.037 -17.878 1.00 91.94 94 PRO A CA 1
ATOM 682 C C . PRO A 1 94 ? 23.725 0.205 -16.983 1.00 91.94 94 PRO A C 1
ATOM 684 O O . PRO A 1 94 ? 22.720 0.873 -16.739 1.00 91.94 94 PRO A O 1
ATOM 687 N N . LEU A 1 95 ? 24.933 0.544 -16.528 1.00 91.69 95 LEU A N 1
ATOM 688 C CA . LEU A 1 95 ? 25.168 1.773 -15.769 1.00 91.69 95 LEU A CA 1
ATOM 689 C C . LEU A 1 95 ? 24.825 3.016 -16.620 1.00 91.69 95 LEU A C 1
ATOM 691 O O . LEU A 1 95 ? 25.259 3.130 -17.765 1.00 91.69 95 LEU A O 1
ATOM 695 N N . MET A 1 96 ? 24.052 3.940 -16.051 1.00 92.00 96 MET A N 1
ATOM 696 C CA . MET A 1 96 ? 23.551 5.175 -16.663 1.00 92.00 96 MET A CA 1
ATOM 697 C C . MET A 1 96 ? 23.248 6.209 -15.568 1.00 92.00 96 MET A C 1
ATOM 699 O O . MET A 1 96 ? 23.296 5.890 -14.377 1.00 92.00 96 MET A O 1
ATOM 703 N N . SER A 1 97 ? 22.968 7.451 -15.951 1.00 91.62 97 SER A N 1
ATOM 704 C CA . SER A 1 97 ? 22.546 8.495 -15.008 1.00 91.62 97 SER A CA 1
ATOM 705 C C . SER A 1 97 ? 21.114 8.272 -14.499 1.00 91.62 97 SER A C 1
ATOM 707 O O . SER A 1 97 ? 20.325 7.556 -15.113 1.00 91.62 97 SER A O 1
ATOM 709 N N . GLU A 1 98 ? 20.749 8.900 -13.376 1.00 89.00 98 GLU A N 1
ATOM 710 C CA . GLU A 1 98 ? 19.381 8.808 -12.835 1.00 89.00 98 GLU A CA 1
ATOM 711 C C . GLU A 1 98 ? 18.320 9.368 -13.798 1.00 89.00 98 GLU A C 1
ATOM 713 O O . GLU A 1 98 ? 17.211 8.840 -13.854 1.00 89.00 98 GLU A O 1
ATOM 718 N N . GLU A 1 99 ? 18.666 10.405 -14.568 1.00 92.69 99 GLU A N 1
ATOM 719 C CA . GLU A 1 99 ? 17.794 11.007 -15.586 1.00 92.69 99 GLU A CA 1
ATOM 720 C C . GLU A 1 99 ? 17.548 10.033 -16.746 1.00 92.69 99 GLU A C 1
ATOM 722 O O . GLU A 1 99 ? 16.403 9.758 -17.097 1.00 92.69 99 GLU A O 1
ATOM 727 N N . GLU A 1 100 ? 18.610 9.416 -17.272 1.00 93.12 100 GLU A N 1
ATOM 728 C CA . GLU A 1 100 ? 18.484 8.389 -18.313 1.00 93.12 100 GLU A CA 1
ATOM 729 C C . GLU A 1 100 ? 17.708 7.166 -17.824 1.00 93.12 100 GLU A C 1
ATOM 731 O O . GLU A 1 100 ? 16.922 6.585 -18.577 1.00 93.12 100 GLU A O 1
ATOM 736 N N . LEU A 1 101 ? 17.917 6.769 -16.565 1.00 91.88 101 LEU A N 1
ATOM 737 C CA . LEU A 1 101 ? 17.159 5.686 -15.960 1.00 91.88 101 LEU A CA 1
ATOM 738 C C . LEU A 1 101 ? 15.673 6.043 -15.931 1.00 91.88 101 LEU A C 1
ATOM 740 O O . LEU A 1 101 ? 14.865 5.255 -16.416 1.00 91.88 101 LEU A O 1
ATOM 744 N N . TYR A 1 102 ? 15.317 7.225 -15.424 1.00 90.94 102 TYR A N 1
ATOM 745 C CA . TYR A 1 102 ? 13.931 7.688 -15.338 1.00 90.94 102 TYR A CA 1
ATOM 746 C C . TYR A 1 102 ? 13.193 7.571 -16.680 1.00 90.94 102 TYR A C 1
ATOM 748 O O . TYR A 1 102 ? 12.091 7.018 -16.729 1.00 90.94 102 TYR A O 1
ATOM 756 N N . ASP A 1 103 ? 13.834 7.988 -17.773 1.00 92.00 103 ASP A N 1
ATOM 757 C CA . ASP A 1 103 ? 13.256 7.926 -19.119 1.00 92.00 103 ASP A CA 1
ATOM 758 C C . ASP A 1 103 ? 13.114 6.491 -19.658 1.00 92.00 103 ASP A C 1
ATOM 760 O O . ASP A 1 103 ? 12.206 6.198 -20.442 1.00 92.00 103 ASP A O 1
ATOM 764 N N . ARG A 1 104 ? 13.989 5.565 -19.243 1.00 91.81 104 ARG A N 1
ATOM 765 C CA . ARG A 1 104 ? 13.977 4.163 -19.703 1.00 91.81 104 ARG A CA 1
ATOM 766 C C . ARG A 1 104 ? 13.053 3.250 -18.913 1.00 91.81 104 ARG A C 1
ATOM 768 O O . ARG A 1 104 ? 12.577 2.257 -19.468 1.00 91.81 104 ARG A O 1
ATOM 775 N N . ILE A 1 105 ? 12.782 3.568 -17.649 1.00 92.06 105 ILE A N 1
ATOM 776 C CA . ILE A 1 105 ? 11.997 2.722 -16.739 1.00 92.06 105 ILE A CA 1
ATOM 777 C C . ILE A 1 105 ? 10.675 2.232 -17.356 1.00 92.06 105 ILE A C 1
ATOM 779 O O . ILE A 1 105 ? 10.424 1.031 -17.269 1.00 92.06 105 ILE A O 1
ATOM 783 N N . PRO A 1 106 ? 9.846 3.060 -18.025 1.00 91.69 106 PRO A N 1
ATOM 784 C CA . PRO A 1 106 ? 8.602 2.576 -18.632 1.00 91.69 106 PRO A CA 1
ATOM 785 C C . PRO A 1 106 ? 8.810 1.495 -19.708 1.00 91.69 106 PRO A C 1
ATOM 787 O O . PRO A 1 106 ? 8.036 0.536 -19.792 1.00 91.69 106 PRO A O 1
ATOM 790 N N . ALA A 1 107 ? 9.866 1.621 -20.517 1.00 91.44 107 ALA A N 1
ATOM 791 C CA . ALA A 1 107 ? 10.186 0.663 -21.573 1.00 91.44 107 ALA A CA 1
ATOM 792 C C . ALA A 1 107 ? 10.730 -0.655 -21.002 1.00 91.44 107 ALA A C 1
ATOM 794 O O . ALA A 1 107 ? 10.312 -1.729 -21.436 1.00 91.44 107 ALA A O 1
ATOM 795 N N . GLU A 1 108 ? 11.608 -0.585 -19.998 1.00 91.44 108 GLU A N 1
ATOM 796 C CA . GLU A 1 108 ? 12.130 -1.767 -19.295 1.00 91.44 108 GLU A CA 1
ATOM 797 C C . GLU A 1 108 ? 11.018 -2.498 -18.528 1.00 91.44 108 GLU A C 1
ATOM 799 O O . GLU A 1 108 ? 10.886 -3.722 -18.580 1.00 91.44 108 GLU A O 1
ATOM 804 N N . ALA A 1 109 ? 10.142 -1.740 -17.869 1.00 91.44 109 ALA A N 1
ATOM 805 C CA . ALA A 1 109 ? 9.002 -2.266 -17.133 1.00 91.44 109 ALA A CA 1
ATOM 806 C C . ALA A 1 109 ? 8.036 -3.041 -18.049 1.00 91.44 109 ALA A C 1
ATOM 808 O O . ALA A 1 109 ? 7.593 -4.131 -17.682 1.00 91.44 109 ALA A O 1
ATOM 809 N N . SER A 1 110 ? 7.776 -2.543 -19.265 1.00 91.50 110 SER A N 1
ATOM 810 C CA . SER A 1 110 ? 6.901 -3.195 -20.259 1.00 91.50 110 SER A CA 1
ATOM 811 C C . SER A 1 110 ? 7.379 -4.594 -20.671 1.00 91.50 110 SER A C 1
ATOM 813 O O . SER A 1 110 ? 6.574 -5.452 -21.018 1.00 91.50 110 SER A O 1
ATOM 815 N N . GLN A 1 111 ? 8.690 -4.853 -20.621 1.00 90.94 111 GLN A N 1
ATOM 816 C CA . GLN A 1 111 ? 9.270 -6.161 -20.959 1.00 90.94 111 GLN A CA 1
ATOM 817 C C . GLN A 1 111 ? 9.151 -7.180 -19.818 1.00 90.94 111 GLN A C 1
ATOM 819 O O . GLN A 1 111 ? 9.480 -8.360 -19.969 1.00 90.94 111 GLN A O 1
ATOM 824 N N . HIS A 1 112 ? 8.755 -6.728 -18.634 1.00 87.50 112 HIS A N 1
ATOM 825 C CA . HIS A 1 112 ? 8.828 -7.510 -17.408 1.00 87.50 112 HIS A CA 1
ATOM 826 C C . HIS A 1 112 ? 7.499 -7.636 -16.679 1.00 87.50 112 HIS A C 1
ATOM 828 O O . HIS A 1 112 ? 7.329 -8.588 -15.915 1.00 87.50 112 HIS A O 1
ATOM 834 N N . ILE A 1 113 ? 6.585 -6.702 -16.910 1.00 89.06 113 ILE A N 1
ATOM 835 C CA . ILE A 1 113 ? 5.263 -6.659 -16.306 1.00 89.06 113 ILE A CA 1
ATOM 836 C C . ILE A 1 113 ? 4.255 -7.174 -17.343 1.00 89.06 113 ILE A C 1
ATOM 838 O O . ILE A 1 113 ? 4.164 -6.611 -18.429 1.00 89.06 113 ILE A O 1
ATOM 842 N N . PRO A 1 114 ? 3.461 -8.212 -17.030 1.00 89.25 114 PRO A N 1
ATOM 843 C CA . PRO A 1 114 ? 2.461 -8.789 -17.928 1.00 89.25 114 PRO A CA 1
ATOM 844 C C . PRO A 1 114 ? 1.165 -7.954 -17.984 1.00 89.25 114 PRO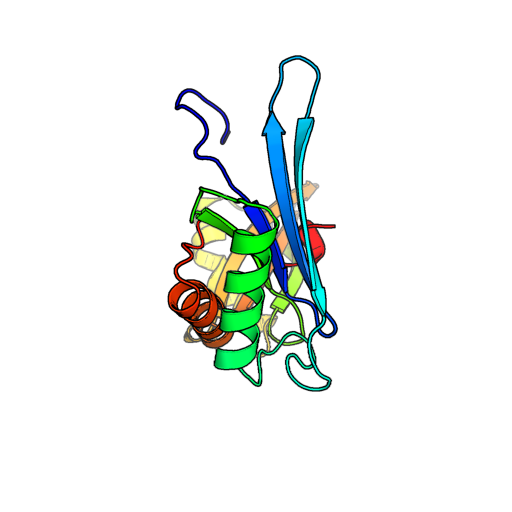 A C 1
ATOM 846 O O . PRO A 1 114 ? 0.076 -8.498 -18.158 1.00 89.25 114 PRO A O 1
ATOM 849 N N . PHE A 1 115 ? 1.268 -6.640 -17.792 1.00 87.44 115 PHE A N 1
ATOM 850 C CA . PHE A 1 115 ? 0.169 -5.678 -17.811 1.00 87.44 115 PHE A CA 1
ATOM 851 C C . PHE A 1 115 ? 0.565 -4.493 -18.684 1.00 87.44 115 PHE A C 1
ATOM 853 O O . PHE A 1 115 ? 1.752 -4.217 -18.853 1.00 87.44 115 PHE A O 1
ATOM 860 N N . ASP A 1 116 ? -0.426 -3.761 -19.183 1.00 91.06 116 ASP A N 1
ATOM 861 C CA . ASP A 1 116 ? -0.157 -2.478 -19.818 1.00 91.06 116 ASP A CA 1
ATOM 862 C C . ASP A 1 116 ? 0.432 -1.506 -18.782 1.00 91.06 116 ASP A C 1
ATOM 864 O O . ASP A 1 116 ? -0.108 -1.343 -17.682 1.00 91.06 116 ASP A O 1
ATOM 868 N N . ILE A 1 117 ? 1.540 -0.847 -19.131 1.00 90.38 117 ILE A N 1
ATOM 869 C CA . ILE A 1 117 ? 2.153 0.177 -18.281 1.00 90.38 117 ILE A CA 1
ATOM 870 C C . ILE A 1 117 ? 1.196 1.352 -18.050 1.00 90.38 117 ILE A C 1
ATOM 872 O O . ILE A 1 117 ? 1.226 1.972 -16.985 1.00 90.38 117 ILE A O 1
ATOM 876 N N . ALA A 1 118 ? 0.284 1.620 -18.988 1.00 91.56 118 ALA A N 1
ATOM 877 C CA . ALA A 1 118 ? -0.769 2.615 -18.816 1.00 91.56 118 ALA A CA 1
ATOM 878 C C . ALA A 1 118 ? -1.744 2.270 -17.675 1.00 91.56 118 ALA A C 1
ATOM 880 O O . ALA A 1 118 ? -2.322 3.185 -17.083 1.00 91.56 118 ALA A O 1
ATOM 881 N N . ASP A 1 119 ? -1.875 0.995 -17.301 1.00 92.88 119 ASP A N 1
ATOM 882 C CA . ASP A 1 119 ? -2.837 0.504 -16.306 1.00 92.88 119 ASP A CA 1
ATOM 883 C C . ASP A 1 119 ? -2.216 0.223 -14.930 1.00 92.88 119 ASP A C 1
ATOM 885 O O . ASP A 1 119 ? -2.899 -0.246 -14.011 1.00 92.88 119 ASP A O 1
ATOM 889 N N . VAL A 1 120 ? -0.930 0.529 -14.738 1.00 94.12 120 VAL A N 1
ATOM 890 C CA . VAL A 1 120 ? -0.223 0.313 -13.467 1.00 94.12 120 VAL A CA 1
ATOM 891 C C . VAL A 1 120 ? 0.333 1.613 -12.893 1.00 94.12 120 VAL A C 1
ATOM 893 O O . VAL A 1 120 ? 0.661 2.561 -13.601 1.00 94.12 120 VAL A O 1
ATOM 896 N N . ASN A 1 121 ? 0.431 1.661 -11.570 1.00 93.50 121 ASN A N 1
ATOM 897 C CA . ASN A 1 121 ? 1.333 2.562 -10.874 1.00 93.50 121 ASN A CA 1
ATOM 898 C C . ASN A 1 121 ? 2.701 1.889 -10.834 1.00 93.50 121 ASN A C 1
ATOM 900 O O . ASN A 1 121 ? 2.809 0.763 -10.345 1.00 93.50 121 ASN A O 1
ATOM 904 N N . LEU A 1 122 ? 3.713 2.574 -11.354 1.00 92.88 122 LEU A N 1
ATOM 905 C CA . LEU A 1 122 ? 5.084 2.093 -11.429 1.00 92.88 122 LEU A CA 1
ATOM 906 C C . LEU A 1 122 ? 5.959 2.923 -10.489 1.00 92.88 122 LEU A C 1
ATOM 908 O O . LEU A 1 122 ? 5.892 4.151 -10.490 1.00 92.88 122 LEU A O 1
ATOM 912 N N . SER A 1 123 ? 6.777 2.242 -9.702 1.00 91.88 123 SER A N 1
ATOM 913 C CA . SER A 1 123 ? 7.823 2.830 -8.875 1.00 91.88 123 SER A CA 1
ATOM 914 C C . SER A 1 123 ? 9.104 2.029 -9.060 1.00 91.88 123 SER A C 1
ATOM 916 O O . SER A 1 123 ? 9.063 0.849 -9.421 1.00 91.88 123 SER A O 1
ATOM 918 N N . TYR A 1 124 ? 10.245 2.662 -8.819 1.00 92.44 124 TYR A N 1
ATOM 919 C CA . TYR A 1 124 ? 11.529 1.988 -8.871 1.00 92.44 124 TYR A CA 1
ATOM 920 C C . TYR A 1 124 ? 12.482 2.506 -7.803 1.00 92.44 124 TYR A C 1
ATOM 922 O O . TYR A 1 124 ? 12.372 3.643 -7.343 1.00 92.44 124 TYR A O 1
ATOM 930 N N . GLN A 1 125 ? 13.438 1.662 -7.431 1.00 91.75 125 GLN A N 1
ATOM 931 C CA . GLN A 1 125 ? 14.526 2.025 -6.538 1.00 91.75 125 GLN A CA 1
ATOM 932 C C . GLN A 1 125 ? 15.841 1.441 -7.045 1.00 91.75 125 GLN A C 1
ATOM 934 O O . GLN A 1 125 ? 15.931 0.248 -7.335 1.00 91.75 125 GLN A O 1
ATOM 939 N N . LEU A 1 126 ? 16.867 2.287 -7.127 1.00 91.62 126 LEU A N 1
ATOM 940 C CA . LEU A 1 126 ? 18.237 1.849 -7.363 1.00 91.62 126 LEU A CA 1
ATOM 941 C C . LEU A 1 126 ? 18.746 1.109 -6.119 1.00 91.62 126 LEU A C 1
ATOM 943 O O . LEU A 1 126 ? 18.615 1.614 -5.002 1.00 91.62 126 LEU A O 1
ATOM 947 N N . LEU A 1 127 ? 19.289 -0.091 -6.313 1.00 88.50 127 LEU A N 1
ATOM 948 C CA . LEU A 1 127 ? 19.852 -0.908 -5.241 1.00 88.50 127 LEU A CA 1
ATOM 949 C C . LEU A 1 127 ? 21.365 -0.698 -5.162 1.00 88.50 127 LEU A C 1
ATOM 951 O O . LEU A 1 127 ? 21.841 0.210 -4.487 1.00 88.50 127 LEU A O 1
ATOM 955 N N . GLU A 1 128 ? 22.111 -1.531 -5.878 1.00 82.69 128 GLU A N 1
ATOM 956 C CA . GLU A 1 128 ? 23.564 -1.515 -5.932 1.00 82.69 128 GLU A CA 1
ATOM 957 C C . GLU A 1 128 ? 24.003 -1.320 -7.382 1.00 82.69 128 GLU A C 1
ATOM 959 O O . GLU A 1 128 ? 23.373 -1.811 -8.321 1.00 82.69 128 GLU A O 1
ATOM 964 N N . SER A 1 129 ? 25.097 -0.591 -7.563 1.00 78.81 129 SER A N 1
ATOM 965 C CA . SER A 1 129 ? 25.797 -0.480 -8.838 1.00 78.81 129 SER A CA 1
ATOM 966 C C . SER A 1 129 ? 27.152 -1.157 -8.697 1.00 78.81 129 SER A C 1
ATOM 968 O O . SER A 1 129 ? 27.945 -0.759 -7.840 1.00 78.81 129 SER A O 1
ATOM 970 N N . MET A 1 130 ? 27.421 -2.164 -9.525 1.00 76.50 130 MET A N 1
ATOM 971 C CA . MET A 1 130 ? 28.716 -2.837 -9.589 1.00 76.50 130 MET A CA 1
ATOM 972 C C . MET A 1 130 ? 29.248 -2.765 -11.017 1.00 76.50 130 MET A C 1
ATOM 974 O O . MET A 1 130 ? 28.555 -3.112 -11.974 1.00 76.50 130 MET A O 1
ATOM 978 N N . ASP A 1 131 ? 30.496 -2.323 -11.150 1.00 82.75 131 ASP A N 1
ATOM 979 C CA . ASP A 1 131 ? 31.188 -2.173 -12.429 1.00 82.75 131 ASP A CA 1
ATOM 980 C C . ASP A 1 131 ? 30.361 -1.388 -13.470 1.00 82.75 131 ASP A C 1
ATOM 982 O O . ASP A 1 131 ? 30.109 -0.195 -13.302 1.00 82.75 131 ASP A O 1
ATOM 986 N N . ALA A 1 132 ? 29.951 -2.055 -14.555 1.00 87.19 132 ALA A N 1
ATOM 987 C CA . ALA A 1 132 ? 29.203 -1.494 -15.679 1.00 87.19 132 ALA A CA 1
ATOM 988 C C . ALA A 1 132 ? 27.691 -1.794 -15.622 1.00 87.19 132 ALA A C 1
ATOM 990 O O . ALA A 1 132 ? 26.984 -1.566 -16.609 1.00 87.19 132 ALA A O 1
ATOM 991 N N . GLN A 1 133 ? 27.188 -2.318 -14.500 1.00 89.62 133 GLN A N 1
ATOM 992 C CA . GLN A 1 133 ? 25.777 -2.646 -14.303 1.00 89.62 133 GLN A CA 1
ATOM 993 C C . GLN A 1 133 ? 25.212 -1.992 -13.039 1.00 89.62 133 GLN A C 1
ATOM 995 O O . GLN A 1 133 ? 25.908 -1.739 -12.056 1.00 89.62 133 GLN A O 1
ATOM 1000 N N . MET A 1 134 ? 23.912 -1.728 -13.074 1.00 91.75 134 MET A N 1
ATOM 1001 C CA . MET A 1 134 ? 23.122 -1.310 -11.929 1.00 91.75 134 MET A CA 1
ATOM 1002 C C . MET A 1 134 ? 21.942 -2.253 -11.735 1.00 91.75 134 MET A C 1
ATOM 1004 O O . MET A 1 134 ? 21.347 -2.729 -12.702 1.00 91.75 134 MET A O 1
ATOM 1008 N N . ASP A 1 135 ? 21.576 -2.490 -10.484 1.00 92.69 135 ASP A N 1
ATOM 1009 C CA . ASP A 1 135 ? 20.373 -3.228 -10.141 1.00 92.69 135 ASP A CA 1
ATOM 1010 C C . ASP A 1 135 ? 19.246 -2.281 -9.762 1.00 92.69 135 ASP A C 1
ATOM 1012 O O . ASP A 1 135 ? 19.373 -1.456 -8.853 1.00 92.69 135 ASP A O 1
ATOM 1016 N N . VAL A 1 136 ? 18.109 -2.450 -10.430 1.00 93.19 136 VAL A N 1
ATOM 1017 C CA . VAL A 1 136 ? 16.907 -1.664 -10.174 1.00 93.19 136 VAL A CA 1
ATOM 1018 C C . VAL A 1 136 ? 15.799 -2.573 -9.673 1.00 93.19 136 VAL A C 1
ATOM 1020 O O . VAL A 1 136 ? 15.477 -3.593 -10.280 1.00 93.19 136 VAL A O 1
ATOM 1023 N N . LEU A 1 137 ? 15.193 -2.196 -8.555 1.00 94.00 137 LEU A N 1
ATOM 1024 C CA . LEU A 1 137 ? 13.991 -2.827 -8.040 1.00 94.00 137 LEU A CA 1
ATOM 1025 C C . LEU A 1 137 ? 12.775 -2.127 -8.635 1.00 94.00 137 LEU A C 1
ATOM 1027 O O . LEU A 1 137 ? 12.488 -0.989 -8.278 1.00 94.00 137 LEU A O 1
ATOM 1031 N N . LEU A 1 138 ? 12.068 -2.799 -9.536 1.00 93.81 138 LEU A N 1
ATOM 1032 C CA . LEU A 1 138 ? 10.800 -2.338 -10.087 1.00 93.81 138 LEU A CA 1
ATOM 1033 C C . LEU A 1 138 ? 9.646 -2.835 -9.223 1.00 93.81 138 LEU A C 1
ATOM 1035 O O . LEU A 1 138 ? 9.576 -4.020 -8.889 1.00 93.81 138 LEU A O 1
ATOM 1039 N N . VAL A 1 139 ? 8.715 -1.935 -8.924 1.00 94.12 139 VAL A N 1
ATOM 1040 C CA . VAL A 1 139 ? 7.454 -2.233 -8.249 1.00 94.12 139 VAL A CA 1
ATOM 1041 C C . VAL A 1 139 ? 6.314 -1.729 -9.116 1.00 94.12 139 VAL A C 1
ATOM 1043 O O . VAL A 1 139 ? 6.256 -0.545 -9.444 1.00 94.12 139 VAL A O 1
ATOM 1046 N N . ALA A 1 140 ? 5.388 -2.613 -9.465 1.00 94.25 140 ALA A N 1
ATOM 1047 C CA . ALA A 1 140 ? 4.213 -2.257 -10.242 1.00 94.25 140 ALA A CA 1
ATOM 1048 C C . ALA A 1 140 ? 2.936 -2.780 -9.601 1.00 94.25 140 ALA A C 1
ATOM 1050 O O . ALA A 1 140 ? 2.859 -3.939 -9.194 1.00 94.25 140 ALA A O 1
ATOM 1051 N N . VAL A 1 141 ? 1.918 -1.924 -9.547 1.00 95.19 141 VAL A N 1
ATOM 1052 C CA . VAL A 1 141 ? 0.604 -2.268 -8.999 1.00 95.19 141 VAL A CA 1
ATOM 1053 C C . VAL A 1 141 ? -0.492 -1.785 -9.933 1.00 95.19 141 VAL A C 1
ATOM 1055 O O . VAL A 1 141 ? -0.495 -0.615 -10.309 1.00 95.19 141 VAL A O 1
ATOM 1058 N N . LYS A 1 142 ? -1.464 -2.638 -10.276 1.00 94.44 142 LYS A N 1
ATOM 1059 C CA . LYS A 1 142 ? -2.625 -2.215 -11.085 1.00 94.44 142 LYS A CA 1
ATOM 1060 C C . LYS A 1 142 ? -3.320 -0.991 -10.473 1.00 94.44 142 LYS A C 1
ATOM 1062 O O . LYS A 1 142 ? -3.605 -0.972 -9.275 1.00 94.44 142 LYS A O 1
ATOM 1067 N N . LYS A 1 143 ? -3.652 0.010 -11.291 1.00 94.81 143 LYS A N 1
ATOM 1068 C CA . LYS A 1 143 ? -4.338 1.237 -10.844 1.00 94.81 143 LYS A CA 1
ATOM 1069 C C . LYS A 1 143 ? -5.665 0.931 -10.155 1.00 94.81 143 LYS A C 1
ATOM 1071 O O . LYS A 1 143 ? -5.903 1.443 -9.064 1.00 94.81 143 LYS A O 1
ATOM 1076 N N . ASP A 1 144 ? -6.454 0.014 -10.713 1.00 93.94 144 ASP A N 1
ATOM 1077 C CA . ASP A 1 144 ? -7.735 -0.412 -10.132 1.00 93.94 144 ASP A CA 1
ATOM 1078 C C . ASP A 1 144 ? -7.589 -1.003 -8.728 1.00 93.94 144 ASP A C 1
ATOM 1080 O O . ASP A 1 144 ? -8.453 -0.806 -7.878 1.00 93.94 144 ASP A O 1
ATOM 1084 N N . LYS A 1 145 ? -6.478 -1.698 -8.447 1.00 93.75 145 LYS A N 1
ATOM 1085 C CA . LYS A 1 145 ? -6.207 -2.242 -7.112 1.00 93.75 145 LYS A CA 1
ATOM 1086 C C . LYS A 1 145 ? -6.058 -1.116 -6.092 1.00 93.75 145 LYS A C 1
ATOM 1088 O O . LYS A 1 145 ? -6.706 -1.154 -5.049 1.00 93.75 145 LYS A O 1
ATOM 1093 N N . ILE A 1 146 ? -5.232 -0.116 -6.404 1.00 94.75 146 ILE A N 1
ATOM 1094 C CA . ILE A 1 146 ? -5.024 1.057 -5.544 1.00 94.75 146 ILE A CA 1
ATOM 1095 C C . ILE A 1 146 ? -6.327 1.850 -5.401 1.00 94.75 146 ILE A C 1
ATOM 1097 O O . ILE A 1 146 ? -6.685 2.260 -4.297 1.00 94.75 146 ILE A O 1
ATOM 1101 N N . LEU A 1 147 ? -7.071 2.029 -6.493 1.00 95.00 147 LEU A N 1
ATOM 1102 C CA . LEU A 1 147 ? -8.342 2.746 -6.480 1.00 95.00 147 LEU A CA 1
ATOM 1103 C C . LEU A 1 147 ? -9.379 2.041 -5.596 1.00 95.00 147 LEU A C 1
ATOM 1105 O O . LEU A 1 147 ? -9.956 2.670 -4.714 1.00 95.00 147 LEU A O 1
ATOM 1109 N N . ASN A 1 148 ? -9.572 0.732 -5.761 1.00 94.75 148 ASN A N 1
ATOM 1110 C CA . ASN A 1 148 ? -10.502 -0.043 -4.937 1.00 94.75 148 ASN A CA 1
ATOM 1111 C C . ASN A 1 148 ? -10.110 -0.003 -3.456 1.00 94.75 148 ASN A C 1
ATOM 1113 O O . ASN A 1 148 ? -10.964 0.234 -2.602 1.00 94.75 148 ASN A O 1
ATOM 1117 N N . HIS A 1 149 ? -8.818 -0.157 -3.152 1.00 96.25 149 HIS A N 1
ATOM 1118 C CA . HIS A 1 149 ? -8.302 -0.090 -1.782 1.00 96.25 149 HIS A CA 1
ATOM 1119 C C . HIS A 1 149 ? -8.564 1.274 -1.137 1.00 96.25 149 HIS A C 1
ATOM 1121 O O . HIS A 1 149 ? -9.133 1.368 -0.052 1.00 96.25 149 HIS A O 1
ATOM 1127 N N . THR A 1 150 ? -8.213 2.355 -1.831 1.00 96.38 150 THR A N 1
ATOM 1128 C CA . THR A 1 150 ? -8.389 3.723 -1.321 1.00 96.38 150 THR A CA 1
ATOM 1129 C C . THR A 1 150 ? -9.864 4.126 -1.223 1.00 96.38 150 THR A C 1
ATOM 1131 O O . THR A 1 150 ? -10.237 4.820 -0.276 1.00 96.38 150 THR A O 1
ATOM 1134 N N . ASN A 1 151 ? -10.729 3.628 -2.113 1.00 96.94 151 ASN A N 1
ATOM 1135 C CA . ASN A 1 151 ? -12.179 3.815 -2.031 1.00 96.94 151 ASN A CA 1
ATOM 1136 C C . ASN A 1 151 ? -12.777 3.166 -0.778 1.00 96.94 151 ASN A C 1
ATOM 1138 O O . ASN A 1 151 ? -13.611 3.780 -0.115 1.00 96.94 151 ASN A O 1
ATOM 1142 N N . VAL A 1 152 ? -12.345 1.955 -0.419 1.00 98.06 152 VAL A N 1
ATOM 1143 C CA . VAL A 1 152 ? -12.800 1.274 0.806 1.00 98.06 152 VAL A CA 1
ATOM 1144 C C . VAL A 1 152 ? -12.390 2.054 2.056 1.00 98.06 152 VAL A C 1
ATOM 1146 O O . VAL A 1 152 ? -13.198 2.250 2.965 1.00 98.06 152 VAL A O 1
ATOM 1149 N N . LEU A 1 153 ? -11.164 2.584 2.082 1.00 97.94 153 LEU A N 1
ATOM 1150 C CA . LEU A 1 153 ? -10.708 3.462 3.164 1.00 97.94 153 LEU A CA 1
ATOM 1151 C C . LEU A 1 153 ? -11.544 4.741 3.255 1.00 97.94 153 LEU A C 1
ATOM 1153 O O . LEU A 1 153 ? -11.929 5.143 4.354 1.00 97.94 153 LEU A O 1
ATOM 1157 N N . ALA A 1 154 ? -11.864 5.354 2.114 1.00 97.38 154 ALA A N 1
ATOM 1158 C CA . ALA A 1 154 ? -12.704 6.544 2.060 1.00 97.38 154 ALA A CA 1
ATOM 1159 C C . ALA A 1 154 ? -14.133 6.265 2.560 1.00 97.38 154 ALA A C 1
ATOM 1161 O O . ALA A 1 154 ? -14.674 7.071 3.317 1.00 97.38 154 ALA A O 1
ATOM 1162 N N . GLN A 1 155 ? -14.716 5.108 2.219 1.00 97.62 155 GLN A N 1
ATOM 1163 C CA . GLN A 1 155 ? -16.015 4.660 2.748 1.00 97.62 155 GLN A CA 1
ATOM 1164 C C . GLN A 1 155 ? -15.992 4.495 4.275 1.00 97.62 155 GLN A C 1
ATOM 1166 O O . GLN A 1 155 ? -16.962 4.845 4.943 1.00 97.62 155 GLN A O 1
ATOM 1171 N N . ALA A 1 156 ? -14.868 4.049 4.842 1.00 97.56 156 ALA A N 1
ATOM 1172 C CA . ALA A 1 156 ? -14.643 3.993 6.291 1.00 97.56 156 ALA A CA 1
ATOM 1173 C C . ALA A 1 156 ? -14.268 5.356 6.922 1.00 97.56 156 ALA A C 1
ATOM 1175 O O . ALA A 1 156 ? -13.905 5.437 8.100 1.00 97.56 156 ALA A O 1
ATOM 1176 N N . GLY A 1 157 ? -14.289 6.444 6.144 1.00 97.00 157 GLY A N 1
ATOM 1177 C CA . GLY A 1 157 ? -13.931 7.787 6.599 1.00 97.00 157 GLY A CA 1
ATOM 1178 C C . GLY A 1 157 ? -12.446 7.963 6.935 1.00 97.00 157 GLY A C 1
ATOM 1179 O O . GLY A 1 157 ? -12.106 8.839 7.739 1.00 97.00 157 GLY A O 1
ATOM 1180 N N . LYS A 1 158 ? -11.567 7.130 6.365 1.00 97.50 158 LYS A N 1
ATOM 1181 C CA . LYS A 1 158 ? -10.109 7.176 6.542 1.00 97.50 158 LYS A CA 1
ATOM 1182 C C . LYS A 1 158 ? -9.432 7.815 5.332 1.00 97.50 158 LYS A C 1
ATOM 1184 O O . LYS A 1 158 ? -9.954 7.818 4.221 1.00 97.50 158 LYS A O 1
ATOM 1189 N N . THR A 1 159 ? -8.248 8.367 5.557 1.00 97.00 159 THR A N 1
ATOM 1190 C CA . THR A 1 159 ? -7.423 9.016 4.538 1.00 97.00 159 THR A CA 1
ATOM 1191 C C . THR A 1 159 ? -6.110 8.248 4.402 1.00 97.00 159 THR A C 1
ATOM 1193 O O . THR A 1 159 ? -5.273 8.337 5.306 1.00 97.00 159 THR A O 1
ATOM 1196 N N . PRO A 1 160 ? -5.899 7.495 3.309 1.00 96.06 160 PRO A N 1
ATOM 1197 C CA . PRO A 1 160 ? -4.603 6.887 3.040 1.00 96.06 160 PRO A CA 1
ATOM 1198 C C . PRO A 1 160 ? -3.574 7.987 2.783 1.00 96.06 160 PRO A C 1
ATOM 1200 O O . PRO A 1 160 ? -3.729 8.787 1.863 1.00 96.06 160 PRO A O 1
ATOM 1203 N N . VAL A 1 161 ? -2.533 8.043 3.612 1.00 95.69 161 VAL A N 1
ATOM 1204 C CA . VAL A 1 161 ? -1.384 8.942 3.398 1.00 95.69 161 VAL A CA 1
ATOM 1205 C C . VAL A 1 161 ? -0.183 8.205 2.819 1.00 95.69 161 VAL A C 1
ATOM 1207 O O . VAL A 1 161 ? 0.662 8.830 2.187 1.00 95.69 161 VAL A O 1
ATOM 1210 N N . VAL A 1 162 ? -0.123 6.889 3.028 1.00 93.56 162 VAL A N 1
ATOM 1211 C CA . VAL A 1 162 ? 0.863 5.978 2.448 1.00 93.56 162 VAL A CA 1
ATOM 1212 C C . VAL A 1 162 ? 0.128 4.706 2.042 1.00 93.56 162 VAL A C 1
ATOM 1214 O O . VAL A 1 162 ? -0.656 4.168 2.828 1.00 93.56 162 VAL A O 1
ATOM 1217 N N . VAL A 1 163 ? 0.382 4.248 0.819 1.00 93.81 163 VAL A N 1
ATOM 1218 C CA . VAL A 1 163 ? -0.001 2.918 0.343 1.00 93.81 163 VAL A CA 1
ATOM 1219 C C . VAL A 1 163 ? 1.285 2.234 -0.096 1.00 93.81 163 VAL A C 1
ATOM 1221 O O . VAL A 1 163 ? 1.884 2.637 -1.090 1.00 93.81 163 VAL A O 1
ATOM 1224 N N . ASP A 1 164 ? 1.723 1.266 0.695 1.00 93.25 164 ASP A N 1
ATOM 1225 C CA . ASP A 1 164 ? 2.925 0.470 0.460 1.00 93.25 164 ASP A CA 1
ATOM 1226 C C . ASP A 1 164 ? 2.554 -0.904 -0.123 1.00 93.25 164 ASP A C 1
ATOM 1228 O O . ASP A 1 164 ? 1.397 -1.159 -0.475 1.00 93.25 164 ASP A O 1
ATOM 1232 N N . ILE A 1 165 ? 3.515 -1.813 -0.209 1.00 92.62 165 ILE A N 1
ATOM 1233 C CA . ILE A 1 165 ? 3.290 -3.223 -0.514 1.00 92.62 165 ILE A CA 1
ATOM 1234 C C . ILE A 1 165 ? 3.662 -4.095 0.684 1.00 92.62 165 ILE A C 1
ATOM 1236 O O . ILE A 1 165 ? 4.622 -3.808 1.397 1.00 92.62 165 ILE A O 1
ATOM 1240 N N . ASP A 1 166 ? 2.935 -5.195 0.888 1.00 87.56 166 ASP A N 1
ATOM 1241 C CA . ASP A 1 166 ? 3.140 -6.053 2.071 1.00 87.56 166 ASP A CA 1
ATOM 1242 C C . ASP A 1 166 ? 4.581 -6.578 2.163 1.00 87.56 166 ASP A C 1
ATOM 1244 O O . ASP A 1 166 ? 5.118 -6.726 3.255 1.00 87.56 166 ASP A O 1
ATOM 1248 N N . ALA A 1 167 ? 5.239 -6.796 1.018 1.00 83.19 167 ALA A N 1
ATOM 1249 C CA . ALA A 1 167 ? 6.614 -7.287 0.952 1.00 83.19 167 ALA A CA 1
ATOM 1250 C C . ALA A 1 167 ? 7.639 -6.385 1.670 1.00 83.19 167 ALA A C 1
ATOM 1252 O O . ALA A 1 167 ? 8.682 -6.887 2.084 1.00 83.19 167 ALA A O 1
ATOM 1253 N N . PHE A 1 168 ? 7.359 -5.085 1.819 1.00 82.31 168 PHE A N 1
ATOM 1254 C CA . PHE A 1 168 ? 8.224 -4.137 2.536 1.00 82.31 168 PHE A CA 1
ATOM 1255 C C . PHE A 1 168 ? 7.657 -3.691 3.888 1.00 82.31 168 PHE A C 1
ATOM 1257 O O . PHE A 1 168 ? 8.356 -3.020 4.643 1.00 82.31 168 PHE A O 1
ATOM 1264 N N . GLY A 1 169 ? 6.416 -4.072 4.207 1.00 71.88 169 GLY A N 1
ATOM 1265 C CA . GLY A 1 169 ? 5.774 -3.802 5.496 1.00 71.88 169 GLY A CA 1
ATOM 1266 C C . GLY A 1 169 ? 6.003 -4.878 6.568 1.00 71.88 169 GLY A C 1
ATOM 1267 O O . GLY A 1 169 ? 5.435 -4.753 7.653 1.00 71.88 169 GLY A O 1
ATOM 1268 N N . LEU A 1 170 ? 6.774 -5.928 6.248 1.00 54.78 170 LEU A N 1
ATOM 1269 C CA . LEU A 1 170 ? 7.114 -7.071 7.113 1.00 54.78 170 LEU A CA 1
ATOM 1270 C C . LEU A 1 170 ? 8.139 -6.738 8.207 1.00 54.78 170 LEU A C 1
ATOM 1272 O O . LEU A 1 170 ? 9.089 -5.971 7.933 1.00 54.78 170 LEU A O 1
#

Solvent-accessible surface area (backbone atoms only — not comparable to full-atom values): 9728 Å² total; per-residue (Å²): 140,92,84,81,92,64,86,74,75,66,47,28,42,40,46,75,51,48,58,31,38,38,38,40,28,66,42,85,53,99,89,44,76,42,84,73,36,65,36,75,36,79,49,56,84,70,34,25,51,73,60,42,74,68,38,49,70,62,52,16,51,44,56,38,50,35,32,61,76,42,66,56,82,64,45,38,28,34,34,53,51,51,41,91,55,48,47,79,44,81,44,83,40,70,61,74,53,72,68,60,44,63,74,41,47,67,64,58,45,51,77,73,42,100,55,62,66,92,52,36,49,76,49,72,42,82,73,56,74,57,95,68,31,29,34,33,39,39,38,38,32,38,43,66,58,56,50,54,54,52,50,30,36,43,73,37,67,32,42,77,80,41,80,49,42,49,90,78,72,113

Nearest PDB structures (foldseek):
  5eou-assembly2_B  TM=9.242E-01  e=1.732E-18  Pseudomonas aeruginosa PAO1
  5eoy-assembly1_A  TM=8.235E-01  e=4.149E-18  Pseudomonas aeruginosa PAO1
  5eox-assembly1_B  TM=8.045E-01  e=1.962E-18  Pseudomonas aeruginosa PAO1
  5eou-assembly1_A  TM=9.296E-01  e=2.251E-16  Pseudomonas aeruginosa PAO1
  5eox-assembly1_A  TM=8.035E-01  e=9.940E-18  Pseudomonas aeruginosa PAO1

Foldseek 3Di:
DPDDDDPPQFEWEWEDDQFKIKIWTWDQDPVGIDTLWIFIDTDDHPCADQQRGPPLVRLLVRLLVRCVVRVPDAQEYAYETGGPQKDKDKDKDFDDDPVVCVVCVQVVVVVPDPDRSVQWDKDKDWDDDDDGITIMIIMIGGPVSVVSVQVSSVSSVHHYPHYHHVVVVD

pLDDT: mean 90.34, std 11.91, range [32.44, 98.31]